Protein AF-A0A815ZLG7-F1 (afdb_monomer_lite)

Organism: NCBI:txid392033

pLDDT: mean 94.25, std 7.03, range [57.38, 97.94]

Secondary structure (DSSP, 8-state):
-THHHHHHHHHHHHHTT--SSSEEEETTTEEEESS--HHHHHHHHHHHHS--

Radius of gyration: 13.45 Å; chains: 1; bounding box: 26×21×38 Å

Foldseek 3Di:
DCPVVVVVVVVVCVVVVNPDDDWDQALVPDIDHDDDDVVVVVVRNVVSPDDD

Structure (mmCIF, N/CA/C/O backbone):
data_AF-A0A815ZLG7-F1
#
_entry.id   AF-A0A815ZLG7-F1
#
loop_
_atom_site.group_PDB
_atom_site.id
_atom_site.type_symbol
_atom_site.label_atom_id
_atom_site.label_alt_id
_atom_site.label_comp_id
_atom_site.label_asym_id
_atom_site.label_entity_id
_atom_site.label_seq_id
_atom_site.pdbx_PDB_ins_code
_atom_site.Cartn_x
_atom_site.Cartn_y
_atom_site.Cartn_z
_atom_site.occupancy
_atom_site.B_iso_or_equiv
_atom_site.auth_seq_id
_atom_site.auth_comp_id
_atom_site.auth_asym_id
_atom_site.auth_atom_id
_atom_site.pdbx_PDB_model_num
ATOM 1 N N . LYS A 1 1 ? -1.731 -4.414 -26.256 1.00 90.31 1 LYS A N 1
ATOM 2 C CA . LYS A 1 1 ? -3.044 -3.809 -25.941 1.00 90.31 1 LYS A CA 1
ATOM 3 C C . LYS A 1 1 ? -2.948 -2.911 -24.706 1.00 90.31 1 LYS A C 1
ATOM 5 O O . LYS A 1 1 ? -3.079 -1.723 -24.898 1.00 90.31 1 LYS A O 1
ATOM 10 N N . TYR A 1 2 ? -2.554 -3.416 -23.532 1.00 96.94 2 TYR A N 1
ATOM 11 C CA . TYR A 1 2 ? -2.627 -2.678 -22.251 1.00 96.94 2 TYR A CA 1
ATOM 12 C C . TYR A 1 2 ? -1.398 -1.838 -21.845 1.00 96.94 2 TYR A C 1
ATOM 14 O O . TYR A 1 2 ? -1.192 -1.532 -20.677 1.00 96.94 2 TYR A O 1
ATOM 22 N N . LYS A 1 3 ? -0.493 -1.527 -22.781 1.00 97.38 3 LYS A N 1
ATOM 23 C CA . LYS A 1 3 ? 0.800 -0.905 -22.433 1.00 97.38 3 LYS A CA 1
ATOM 24 C C . LYS A 1 3 ? 0.635 0.526 -21.911 1.00 97.38 3 LYS A C 1
ATOM 26 O O . LYS A 1 3 ? 1.487 0.991 -21.159 1.00 97.38 3 LYS A O 1
ATOM 31 N N . LYS A 1 4 ? -0.399 1.231 -22.372 1.00 97.81 4 LYS A N 1
ATOM 32 C CA . LYS A 1 4 ? -0.658 2.620 -21.995 1.00 97.81 4 LYS A CA 1
ATOM 33 C C . LYS A 1 4 ? -1.246 2.667 -20.587 1.00 97.81 4 LYS A C 1
ATOM 35 O O . LYS A 1 4 ? -0.684 3.331 -19.732 1.00 97.81 4 LYS A O 1
ATOM 40 N N . GLU A 1 5 ? -2.269 1.863 -20.351 1.00 97.94 5 GLU A N 1
ATOM 41 C CA . GLU A 1 5 ? -2.988 1.723 -19.088 1.00 97.94 5 GLU A CA 1
ATOM 42 C C . GLU A 1 5 ? -2.036 1.301 -17.959 1.00 97.94 5 GLU A C 1
ATOM 44 O O . GLU A 1 5 ? -1.978 1.952 -16.924 1.00 97.94 5 GLU A O 1
ATOM 49 N N . VAL A 1 6 ? -1.170 0.307 -18.208 1.00 97.25 6 VAL A N 1
ATOM 50 C CA . VAL A 1 6 ? -0.140 -0.116 -17.238 1.00 97.25 6 VAL A CA 1
ATOM 51 C C . VAL A 1 6 ? 0.815 1.030 -16.878 1.00 97.25 6 VAL A C 1
ATOM 53 O O . VAL A 1 6 ? 1.220 1.165 -15.729 1.00 97.25 6 VAL A O 1
ATOM 56 N N . ARG A 1 7 ? 1.204 1.868 -17.848 1.00 97.81 7 ARG A N 1
ATOM 57 C CA . ARG A 1 7 ? 2.084 3.020 -17.583 1.00 97.81 7 ARG A CA 1
ATOM 58 C C . ARG A 1 7 ? 1.363 4.121 -16.816 1.00 97.81 7 ARG A C 1
ATOM 60 O O . ARG A 1 7 ? 1.977 4.745 -15.961 1.00 97.81 7 ARG A O 1
ATOM 67 N N . GLU A 1 8 ? 0.093 4.352 -17.125 1.00 97.75 8 GLU A N 1
ATOM 68 C CA . GLU A 1 8 ? -0.742 5.325 -16.421 1.00 97.75 8 GLU A CA 1
ATOM 69 C C . GLU A 1 8 ? -0.922 4.925 -14.951 1.00 97.75 8 GLU A C 1
ATOM 71 O O . GLU A 1 8 ? -0.700 5.760 -14.080 1.00 97.75 8 GLU A O 1
ATOM 76 N N . GLU A 1 9 ? -1.188 3.650 -14.655 1.00 95.81 9 GLU A N 1
ATOM 77 C CA . GLU A 1 9 ? -1.287 3.146 -13.275 1.00 95.81 9 GLU A CA 1
ATOM 78 C C . GLU A 1 9 ? 0.040 3.255 -12.499 1.00 95.81 9 GLU A C 1
ATOM 80 O O . GLU A 1 9 ? 0.051 3.624 -11.320 1.00 95.81 9 GLU A O 1
ATOM 85 N N . ILE A 1 10 ? 1.179 2.982 -13.150 1.00 96.38 10 ILE A N 1
ATOM 86 C CA . ILE A 1 10 ? 2.508 3.154 -12.537 1.00 96.38 10 ILE A CA 1
ATOM 87 C C . ILE A 1 10 ? 2.772 4.630 -12.222 1.00 96.38 10 ILE A C 1
ATOM 89 O O . ILE A 1 10 ? 3.199 4.943 -11.111 1.00 96.38 10 ILE A O 1
ATOM 93 N N . ASN A 1 11 ? 2.498 5.534 -13.167 1.00 97.19 11 ASN A N 1
ATOM 94 C CA . ASN A 1 11 ? 2.696 6.971 -12.970 1.00 97.19 11 ASN A CA 1
ATOM 95 C C . ASN A 1 11 ? 1.813 7.497 -11.831 1.00 97.19 11 ASN A C 1
ATOM 97 O O . ASN A 1 11 ? 2.315 8.167 -10.936 1.00 97.19 11 ASN A O 1
ATOM 101 N N . GLN A 1 12 ? 0.533 7.115 -11.803 1.00 96.06 12 GLN A N 1
ATOM 102 C CA . GLN A 1 12 ? -0.383 7.474 -10.716 1.00 96.06 12 GLN A CA 1
ATOM 103 C C . GLN A 1 12 ? 0.107 6.950 -9.362 1.00 96.06 12 GLN A C 1
ATOM 105 O O . GLN A 1 12 ? -0.013 7.630 -8.347 1.00 96.06 12 GLN A O 1
ATOM 110 N N . SER A 1 13 ? 0.671 5.742 -9.317 1.00 95.44 13 SER A N 1
ATOM 111 C CA . SER A 1 13 ? 1.233 5.187 -8.080 1.00 95.44 13 SER A CA 1
ATOM 112 C C . SER A 1 13 ? 2.425 6.017 -7.587 1.00 95.44 13 SER A C 1
ATOM 114 O O . SER A 1 13 ? 2.494 6.349 -6.405 1.00 95.44 13 SER A O 1
ATOM 116 N N . GLN A 1 14 ? 3.321 6.417 -8.493 1.00 95.69 14 GLN A N 1
ATOM 117 C CA . GLN A 1 14 ? 4.470 7.272 -8.176 1.00 95.69 14 GLN A CA 1
ATOM 118 C C . GLN A 1 14 ? 4.050 8.679 -7.729 1.00 95.69 14 GLN A C 1
ATOM 120 O O . GLN A 1 14 ? 4.611 9.199 -6.767 1.00 95.69 14 GLN A O 1
ATOM 125 N N . GLU A 1 15 ? 3.044 9.276 -8.376 1.00 96.00 15 GLU A N 1
ATOM 126 C CA . GLU A 1 15 ? 2.457 10.569 -7.986 1.00 96.00 15 GLU A CA 1
ATOM 127 C C . GLU A 1 15 ? 1.848 10.521 -6.577 1.00 96.00 15 GLU A C 1
ATOM 129 O O . GLU A 1 15 ? 1.953 11.487 -5.823 1.00 96.00 15 GLU A O 1
ATOM 134 N N . HIS A 1 16 ? 1.291 9.374 -6.180 1.00 91.94 16 HIS A N 1
ATOM 135 C CA . HIS A 1 16 ? 0.820 9.121 -4.816 1.00 91.94 16 HIS A CA 1
ATOM 136 C C . HIS A 1 16 ? 1.942 8.745 -3.826 1.00 91.94 16 HIS A C 1
ATOM 138 O O . HIS A 1 16 ? 1.657 8.339 -2.702 1.00 91.94 16 HIS A O 1
ATOM 144 N N . GLY A 1 17 ? 3.216 8.862 -4.213 1.00 93.69 17 GLY A N 1
ATOM 145 C CA . GLY A 1 17 ? 4.361 8.583 -3.343 1.00 93.69 17 GLY A CA 1
ATOM 146 C C . GLY A 1 17 ? 4.660 7.095 -3.131 1.00 93.69 17 GLY A C 1
ATOM 147 O O . GLY A 1 17 ? 5.514 6.756 -2.309 1.00 93.69 17 GLY A O 1
ATOM 148 N N . ILE A 1 18 ? 4.005 6.194 -3.871 1.00 94.94 18 ILE A N 1
ATOM 149 C CA . ILE A 1 18 ? 4.261 4.753 -3.800 1.00 94.94 18 ILE A CA 1
ATOM 150 C C . ILE A 1 18 ? 5.559 4.459 -4.556 1.00 94.94 18 ILE A C 1
ATOM 152 O O . ILE A 1 18 ? 5.606 4.448 -5.786 1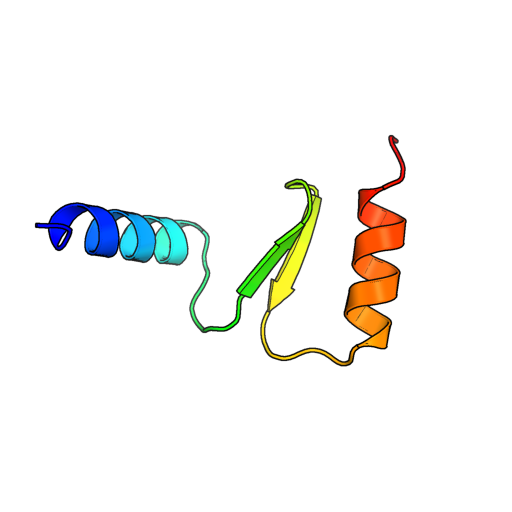.00 94.94 18 ILE A O 1
ATOM 156 N N . SER A 1 19 ? 6.631 4.215 -3.803 1.00 92.94 19 SER A N 1
ATOM 157 C CA . SER A 1 19 ? 7.979 3.966 -4.332 1.00 92.94 19 SER A CA 1
ATOM 158 C C . SER A 1 19 ? 8.365 2.483 -4.385 1.00 92.94 19 SER A C 1
ATOM 160 O O . SER A 1 19 ? 9.427 2.142 -4.907 1.00 92.94 19 SER A O 1
ATOM 162 N N . GLY A 1 20 ? 7.512 1.591 -3.876 1.00 93.31 20 GLY A N 1
ATOM 163 C CA . GLY A 1 20 ? 7.777 0.157 -3.812 1.00 93.31 20 GLY A CA 1
ATOM 164 C C . GLY A 1 20 ? 6.505 -0.678 -3.689 1.00 93.31 20 GLY A C 1
ATOM 165 O O . GLY A 1 20 ? 5.460 -0.188 -3.266 1.00 93.31 20 GLY A O 1
ATOM 166 N N . VAL A 1 21 ? 6.610 -1.951 -4.074 1.00 96.00 21 VAL A N 1
ATOM 167 C CA . VAL A 1 21 ? 5.515 -2.931 -4.040 1.00 96.00 21 VAL A CA 1
ATOM 168 C C . VAL A 1 21 ? 5.877 -4.127 -3.145 1.00 96.00 21 VAL A C 1
ATOM 170 O O . VAL A 1 21 ? 7.061 -4.454 -3.033 1.00 96.00 21 VAL A O 1
ATOM 173 N N . PRO A 1 22 ? 4.890 -4.810 -2.532 1.00 96.50 22 PRO A N 1
ATOM 174 C CA . PRO A 1 22 ? 3.449 -4.543 -2.621 1.00 96.50 22 PRO A CA 1
ATOM 175 C C . PRO A 1 22 ? 3.020 -3.305 -1.813 1.00 96.50 22 PRO A C 1
ATOM 177 O O . PRO A 1 22 ? 3.619 -3.000 -0.788 1.00 96.50 22 PRO A O 1
ATOM 180 N N . HIS A 1 23 ? 1.982 -2.603 -2.273 1.00 97.00 23 HIS A N 1
ATOM 181 C CA . HIS A 1 23 ? 1.333 -1.495 -1.558 1.00 97.00 23 HIS A CA 1
ATOM 182 C C . HIS A 1 23 ? -0.176 -1.704 -1.598 1.00 97.00 23 HIS A C 1
ATOM 184 O O . HIS A 1 23 ? -0.716 -2.119 -2.624 1.00 97.00 23 HIS A O 1
ATOM 190 N N . PHE A 1 24 ? -0.854 -1.433 -0.490 1.00 96.75 24 PHE A N 1
ATOM 191 C CA . PHE A 1 24 ? -2.279 -1.683 -0.331 1.00 96.75 24 PHE A CA 1
ATOM 192 C C . PHE A 1 24 ? -2.971 -0.417 0.149 1.00 96.75 24 PHE A C 1
ATOM 194 O O . PHE A 1 24 ? -2.536 0.202 1.118 1.00 96.75 24 PHE A O 1
ATOM 201 N N . ARG A 1 25 ? -4.090 -0.082 -0.491 1.00 94.88 25 ARG A N 1
ATOM 202 C CA . ARG 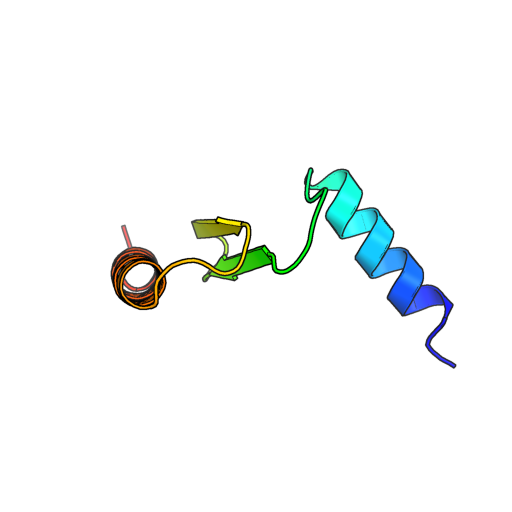A 1 25 ? -5.023 0.949 -0.039 1.00 94.88 25 ARG A CA 1
ATOM 203 C C . ARG A 1 25 ? -6.358 0.287 0.271 1.00 94.88 25 ARG A C 1
ATOM 205 O O . ARG A 1 25 ? -6.900 -0.427 -0.568 1.00 94.88 25 ARG A O 1
ATOM 212 N N . ILE A 1 26 ? -6.864 0.483 1.483 1.00 95.69 26 ILE A N 1
ATOM 213 C CA . ILE A 1 26 ? -8.074 -0.176 1.985 1.00 95.69 26 ILE A CA 1
ATOM 214 C C . ILE A 1 26 ? -9.136 0.896 2.234 1.00 95.69 26 ILE A C 1
ATOM 216 O O . ILE A 1 26 ? -8.967 1.750 3.109 1.00 95.69 26 ILE A O 1
ATOM 220 N N . ASN A 1 27 ? -10.226 0.829 1.461 1.00 94.19 27 ASN A N 1
ATOM 221 C CA . ASN A 1 27 ? -11.361 1.764 1.485 1.00 94.19 27 ASN A CA 1
ATOM 222 C C . ASN A 1 27 ? -10.947 3.248 1.449 1.00 94.19 27 ASN A C 1
ATOM 224 O O . ASN A 1 27 ? -11.581 4.059 2.117 1.00 94.19 27 ASN A O 1
ATOM 228 N 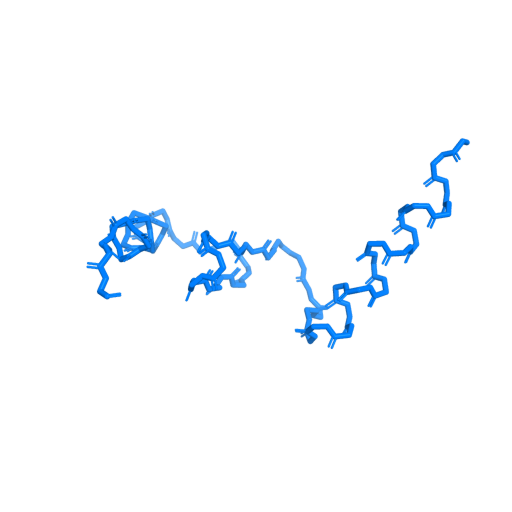N . ASP A 1 28 ? -9.845 3.584 0.770 1.00 92.12 28 ASP A N 1
ATOM 229 C CA . ASP A 1 28 ? -9.260 4.937 0.718 1.00 92.12 28 ASP A CA 1
ATOM 230 C C . ASP A 1 28 ? -8.967 5.583 2.090 1.00 92.12 28 ASP A C 1
ATOM 232 O O . ASP A 1 28 ? -8.764 6.790 2.193 1.00 92.12 28 ASP A O 1
ATOM 236 N N . LYS A 1 29 ? -8.920 4.778 3.160 1.00 92.50 29 LYS A N 1
ATOM 237 C CA . LYS A 1 29 ? -8.726 5.234 4.548 1.00 92.50 29 LYS A CA 1
ATOM 238 C C . LYS A 1 29 ? -7.396 4.786 5.140 1.00 92.50 29 LYS A C 1
ATOM 240 O O . LYS A 1 29 ? -6.827 5.487 5.971 1.00 92.50 29 LYS A O 1
ATOM 245 N N . ILE A 1 30 ? -6.936 3.591 4.774 1.00 95.31 30 ILE A N 1
ATOM 246 C CA . ILE A 1 30 ? -5.737 2.969 5.341 1.00 95.31 30 ILE A CA 1
ATOM 247 C C . ILE A 1 30 ? -4.780 2.606 4.212 1.00 95.31 30 ILE A C 1
ATOM 249 O O . ILE A 1 30 ? -5.192 1.974 3.238 1.00 95.31 30 ILE A O 1
ATOM 253 N N . GLU A 1 31 ? -3.505 2.946 4.380 1.00 94.88 31 GLU A N 1
ATOM 254 C CA . GLU A 1 31 ? -2.426 2.511 3.496 1.00 94.88 31 GLU A CA 1
ATOM 255 C C . GLU A 1 31 ? -1.468 1.563 4.228 1.00 94.88 31 GLU A C 1
ATOM 257 O O . GLU A 1 31 ? -1.126 1.786 5.391 1.00 94.88 31 GLU A O 1
ATOM 262 N N . LEU A 1 32 ? -1.036 0.499 3.548 1.00 95.88 32 LEU A N 1
ATOM 263 C CA . LEU A 1 32 ? -0.016 -0.437 4.018 1.00 95.88 32 LEU A CA 1
ATOM 264 C C . LEU A 1 32 ? 1.038 -0.625 2.926 1.00 95.88 32 LEU A C 1
ATOM 266 O O . LEU A 1 32 ? 0.712 -1.037 1.815 1.00 95.88 32 LEU A O 1
ATOM 270 N N . SER A 1 33 ? 2.301 -0.373 3.262 1.00 96.06 33 SER A N 1
ATOM 271 C CA . SER A 1 33 ? 3.435 -0.590 2.362 1.00 96.06 33 SER A CA 1
ATOM 272 C C . SER A 1 33 ? 4.203 -1.850 2.754 1.00 96.06 33 SER A C 1
ATOM 274 O O . SER A 1 33 ? 4.463 -2.088 3.934 1.00 96.06 33 SER A O 1
ATOM 276 N N . GLY A 1 34 ? 4.582 -2.653 1.766 1.00 95.75 34 GLY A N 1
ATOM 277 C CA . GLY A 1 34 ? 5.310 -3.902 1.939 1.00 95.75 34 GLY A CA 1
ATOM 278 C C . GLY A 1 34 ? 4.437 -5.089 2.350 1.00 95.75 34 GLY A C 1
ATOM 279 O O . GLY A 1 34 ? 3.235 -4.985 2.604 1.00 95.75 34 GLY A O 1
ATOM 280 N N . ALA A 1 35 ? 5.070 -6.259 2.407 1.00 96.06 35 ALA A N 1
ATOM 281 C CA . ALA A 1 35 ? 4.447 -7.499 2.857 1.00 96.06 35 ALA A CA 1
ATOM 282 C C . ALA A 1 35 ? 4.360 -7.522 4.393 1.00 96.06 35 ALA A C 1
ATOM 284 O O . ALA A 1 35 ? 5.179 -8.142 5.067 1.00 96.06 35 ALA A O 1
ATOM 285 N N . GLN A 1 36 ? 3.395 -6.779 4.936 1.00 97.06 36 GLN A N 1
ATOM 286 C CA . GLN A 1 36 ? 3.163 -6.673 6.377 1.00 97.06 36 GLN A CA 1
ATOM 287 C C . GLN A 1 36 ? 2.723 -8.012 6.997 1.00 97.06 36 GLN A C 1
ATOM 289 O O . GLN A 1 36 ? 2.224 -8.904 6.309 1.00 97.06 36 GLN A O 1
ATOM 294 N N . ASP A 1 37 ? 2.871 -8.138 8.319 1.00 97.94 37 ASP A N 1
ATOM 295 C CA . ASP A 1 37 ? 2.366 -9.297 9.064 1.00 97.94 37 ASP A CA 1
ATOM 296 C C . ASP A 1 37 ? 0.834 -9.443 8.900 1.00 97.94 37 ASP A C 1
ATOM 298 O O . ASP A 1 37 ? 0.123 -8.430 8.909 1.00 97.94 37 ASP A O 1
ATOM 302 N N . PRO A 1 38 ? 0.278 -10.668 8.793 1.00 97.94 38 PRO A N 1
ATOM 303 C CA . PRO A 1 38 ? -1.165 -10.877 8.648 1.00 97.94 38 PRO A CA 1
ATOM 304 C C . PRO A 1 38 ? -2.025 -10.166 9.705 1.00 97.94 38 PRO A C 1
ATOM 306 O O . PRO A 1 38 ? -3.127 -9.705 9.396 1.00 97.94 38 PRO A O 1
ATOM 309 N N . GLN A 1 39 ? -1.534 -10.014 10.940 1.00 97.94 39 GLN A N 1
ATOM 310 C CA . GLN A 1 39 ? -2.255 -9.292 11.990 1.00 97.94 39 GLN A CA 1
ATOM 311 C C . GLN A 1 39 ? -2.410 -7.800 11.678 1.00 97.94 39 GLN A C 1
ATOM 313 O O . GLN A 1 39 ? -3.428 -7.208 12.044 1.00 97.94 39 GLN A O 1
ATOM 318 N N . GLN A 1 40 ? -1.456 -7.190 10.966 1.00 97.50 40 GLN A N 1
ATOM 319 C CA . GLN A 1 40 ? -1.567 -5.797 10.519 1.00 97.50 40 GLN A CA 1
ATOM 320 C C . GLN A 1 40 ? -2.718 -5.630 9.525 1.00 97.50 40 GLN A C 1
ATOM 322 O O . GLN A 1 40 ? -3.508 -4.696 9.655 1.00 97.50 40 GLN A O 1
ATOM 327 N N . PHE A 1 41 ? -2.883 -6.573 8.594 1.00 97.44 41 PHE A N 1
ATOM 328 C CA . PHE A 1 41 ? -4.013 -6.572 7.665 1.00 97.44 41 PHE A CA 1
ATOM 329 C C . PHE A 1 41 ? -5.351 -6.726 8.393 1.00 97.44 41 PHE A C 1
ATOM 331 O O . PHE A 1 41 ? -6.271 -5.949 8.146 1.00 97.44 41 PHE A O 1
ATOM 338 N N . ILE A 1 42 ? -5.455 -7.654 9.354 1.00 97.50 42 ILE A N 1
ATOM 339 C CA . ILE A 1 42 ? -6.675 -7.829 10.163 1.00 97.50 42 ILE A CA 1
ATOM 340 C C . ILE A 1 42 ? -7.046 -6.524 10.883 1.00 97.50 42 ILE A C 1
ATOM 342 O O . ILE A 1 42 ? -8.214 -6.129 10.897 1.00 97.50 42 ILE A O 1
ATOM 346 N N . GLN A 1 43 ? -6.068 -5.831 11.471 1.00 96.19 43 GLN A N 1
ATOM 347 C CA . GLN A 1 43 ? -6.302 -4.541 12.125 1.00 96.19 43 GLN A CA 1
ATOM 348 C C . GLN A 1 43 ? -6.696 -3.446 11.130 1.00 96.19 43 GLN A C 1
ATOM 350 O O . GLN A 1 43 ? -7.605 -2.667 11.418 1.00 96.19 43 GLN A O 1
ATOM 355 N N . ALA A 1 44 ? -6.046 -3.392 9.967 1.00 96.19 44 ALA A N 1
ATOM 356 C CA . ALA A 1 44 ? -6.356 -2.430 8.918 1.00 96.19 44 ALA A CA 1
ATOM 357 C C . ALA A 1 44 ? -7.786 -2.605 8.392 1.00 96.19 44 ALA A C 1
ATOM 359 O O . ALA A 1 44 ? -8.520 -1.623 8.296 1.00 96.19 44 ALA A O 1
ATOM 360 N N . PHE A 1 45 ? -8.228 -3.843 8.155 1.00 96.44 45 PHE A N 1
ATOM 361 C CA . PHE A 1 45 ? -9.603 -4.134 7.746 1.00 96.44 45 PHE A CA 1
ATOM 362 C C . PHE A 1 45 ? -10.618 -3.742 8.821 1.00 96.44 45 PHE A C 1
ATOM 364 O O . PHE A 1 45 ? -11.606 -3.079 8.509 1.00 96.44 45 PHE A O 1
ATOM 371 N N . LYS A 1 46 ? -10.356 -4.069 10.096 1.00 95.69 46 LYS A N 1
ATOM 372 C CA . LYS A 1 46 ? -11.217 -3.637 11.210 1.00 95.69 46 LYS A CA 1
ATOM 373 C C . LYS A 1 46 ? -11.353 -2.115 11.240 1.00 95.69 46 LYS A C 1
ATOM 375 O O . LYS A 1 46 ? -12.474 -1.618 11.256 1.00 95.69 46 LYS A O 1
ATOM 380 N N . LYS A 1 47 ? -10.239 -1.378 11.171 1.00 94.12 47 LYS A N 1
ATOM 381 C CA . LYS A 1 47 ? -10.238 0.096 11.155 1.00 94.12 47 LYS A CA 1
ATOM 382 C C . LYS A 1 47 ? -10.994 0.663 9.950 1.00 94.12 47 LYS A C 1
ATOM 384 O O . LYS A 1 47 ? -11.817 1.553 10.121 1.00 94.12 47 LYS A O 1
ATOM 389 N N . ALA A 1 48 ? -10.763 0.124 8.755 1.00 94.81 48 ALA A N 1
ATOM 390 C CA . ALA A 1 48 ? -11.404 0.591 7.526 1.00 94.81 48 ALA A CA 1
ATOM 391 C C . ALA A 1 48 ? -12.914 0.285 7.457 1.00 94.81 48 ALA A C 1
ATOM 393 O O . ALA A 1 48 ? -13.635 0.960 6.719 1.00 94.81 48 ALA A O 1
ATOM 394 N N . SER A 1 49 ? -13.383 -0.721 8.207 1.00 92.44 49 SER A N 1
ATOM 395 C CA . SER A 1 49 ? -14.798 -1.116 8.272 1.00 92.44 49 SER A CA 1
ATOM 396 C C . SER A 1 49 ? -15.662 -0.219 9.162 1.00 92.44 49 SER A C 1
ATOM 398 O O . SER A 1 49 ? -16.883 -0.221 9.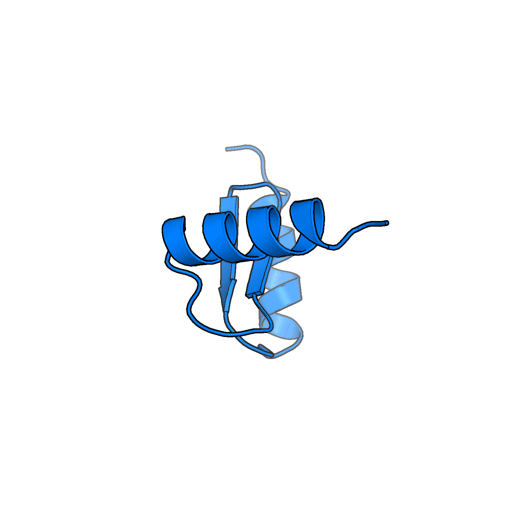021 1.00 92.44 49 SER A O 1
ATOM 400 N N . VAL A 1 50 ? -15.055 0.561 10.062 1.00 87.81 50 VAL A N 1
ATOM 401 C CA . VAL A 1 50 ? -15.802 1.497 10.906 1.00 87.81 50 VAL A CA 1
ATOM 402 C C . VAL A 1 50 ? 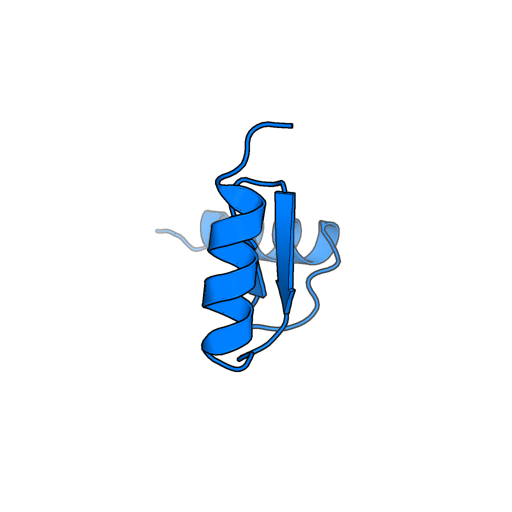-16.060 2.778 10.108 1.00 87.81 50 VAL A C 1
ATOM 404 O O . VAL A 1 50 ? -15.136 3.429 9.611 1.00 87.81 50 VAL A O 1
ATOM 407 N N . ASN A 1 51 ? -17.335 3.135 9.959 1.00 64.31 51 ASN A N 1
ATOM 408 C CA . ASN A 1 51 ? -17.725 4.470 9.520 1.00 64.31 51 ASN A CA 1
ATOM 409 C C . ASN A 1 51 ? -17.594 5.400 10.727 1.00 64.31 51 ASN A C 1
ATOM 411 O O . ASN A 1 51 ? -18.374 5.284 11.671 1.00 64.31 51 ASN A O 1
ATOM 415 N N . VAL A 1 52 ? -16.572 6.253 10.707 1.00 57.38 52 VAL A N 1
ATOM 416 C CA . VAL A 1 52 ? -16.495 7.450 11.551 1.00 57.38 52 VAL A CA 1
ATOM 417 C C . VAL A 1 52 ? -16.955 8.620 10.703 1.00 57.38 52 VAL A C 1
ATOM 419 O O . VAL A 1 52 ? -16.523 8.654 9.525 1.00 57.38 52 VAL A O 1
#

InterPro domains:
  IPR001853 DSBA-like thioredoxin domain [PF01323] (1-45)
  IPR036249 Thioredoxin-like superfamily [SSF52833] (2-48)

Sequence (52 aa):
KYKKEVREEINQSQEHGISGVPHFRINDKIELSGAQDPQQFIQAFKKASVNV

=== Feature glossary ===
Key to the feature types in this record:

Secondary structure (8-state, DSSP). Secondary structure is the local, repeating backbone conformation. DSSP classifies it into eight states by reading the hydrogen-bond network: three helix types (H, G, I), two β types (E, B), two non-regular types (T, S), and unstructured coil (-).

Backbone torsions (φ/ψ). Backbone dihedral angles. Every residue except chain termini has a φ (preceding-C → N → Cα → C) and a ψ (N → Cα → C → next-N). They are reported in degrees following the IUPAC sign convention. Secondary structure is essentially a statement about which (φ, ψ) basin each residue occupies.

Predicted aligned error. Predicted Aligned Error (PAE) is an AlphaFold confidence matrix: entry (i, j) is the expected error in the position of residue j, in ångströms, when the prediction is superimposed on the true structure at residue i. Low PAE within a block of residues means that block is internally rigid and well-predicted; high PAE between two blocks means their relative placement is uncertain even if each block individually is confident.

B-factor. B-factor (Debye–Waller factor) reflects atomic displacement in the crystal lattice. It is an experimental observable (units Å²), not a prediction; low values mean the atom is pinned down, high values mean it moves or is heterogeneous across the crystal.

Secondary structure (3-state, P-SEA). Three-state secondary structure (P-SEA) collapses the eight DSSP classes into helix (a), strand (b), and coil (c). P-SEA assigns these from Cα geometry alone — distances and angles — without requiring backbone oxygens, so it works on any Cα trace.

Sequence. Primary structure: the covalent order of the twenty standard amino acids along the backbone. Two proteins with the same sequence will (almost always) fold to the same structure; two with 30% identity often share a fold but not the details.

pLDDT. pLDDT is the predicted lDDT-Cα score: AlphaFold's confidence that the local environment of each residue (all inter-atomic distances within 15 Å) is correctly placed. It is a per-residue number between 0 and 100, with higher meaning more reliable.

InterPro / GO / CATH / organism. Functional annotations link the protein to curated databases. InterPro entries identify conserved domains and families by matching the sequence against member-database signatures (Pfam, PROSITE, CDD, …). Gene Ontology (GO) terms describe molecular function, biological process, and cellular component in a controlled vocabulary. CATH places the structure in a hierarchical fold classification (Class/Architecture/Topology/Homologous-superfamily). The organism is the source species.

Contact-map, Ramachandran, and PAE plots. Three diagnostic plots accompany the record. The Cα contact map visualizes the tertiary structure as a 2D adjacency matrix (8 Å cutoff, sequence-local contacts suppressed). The Ramachandran plot shows the distribution of backbone (φ, ψ) torsions, with points in the α and β basins reflecting sec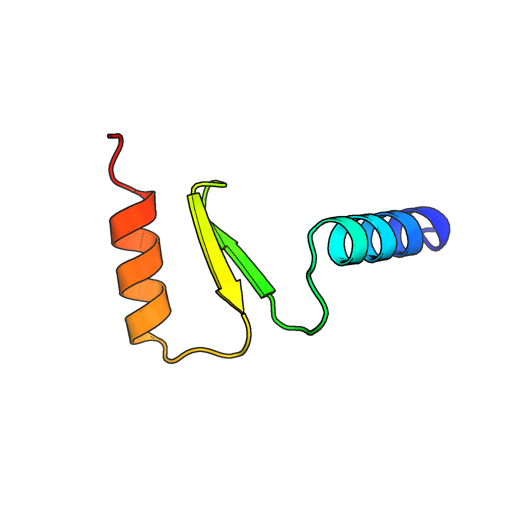ondary structure content. The PAE plot shows AlphaFold's inter-residue confidence as a color matrix.

mmCIF coordinates. The mmCIF table is the protein's shape written out atom by atom. For each backbone N, Cα, C, and carbonyl O, it records an (x, y, z) coordinate triple in Å plus the residue type, chain letter, and residue number.

Radius of gyration, Cα contacts, bounding box. Three whole-structure scalars: the radius of gyration (RMS distance of Cα from centroid, in Å), the count of Cα–Cα contacts (pairs closer than 8 Å and separated by more than four residues in sequence — i.e. tertiary, not local, contacts), and the bounding-box dimensions. Together they distinguish compact globular folds from extended fibres or disordered chains.

Foldseek 3Di. The Foldseek 3Di string encodes local tertiary geometry as a 20-letter alphabet — one character per residue — derived from the relative positions of nearby Cα atoms. Unlike the amino-acid sequence, 3Di is a direct function of the 3D structure, so two proteins with the same fold have similar 3Di strings even at low sequence identity.

Rendered structure images. Six rendered views show the 3D structure from the faces of a cube — i.e. along ±x, ±y, ±z. Rendering representation is drawn randomly per protein from cartoon (secondary-structure ribbons), sticks (backbone bonds), or molecular surface; coloring is either N→C rainbow (blue at the N-terminus through red at the C-terminus) or one color per chain.

Nearest PDB structures. The Foldseek neighbor list gives the closest experimentally determined structures in the PDB, ranked by structural alignment. TM-score near 1 means near-identical fold; near 0.3 means only rough topology match. This is how one finds what a novel AlphaFold prediction most resembles in the solved-structure universe.

Solvent-accessible surface area. SASA measures how much of the protein is reachable by solvent. It is computed by rolling a water-sized probe over the atomic surface and summing the exposed area (Å²). Per-residue SASA distinguishes core (buried, low SASA) from surface (exposed, high SASA) residues; total SASA is a whole-molecule size measure.